Protein AF-A0A8S4QIS8-F1 (afdb_monomer_lite)

Structure (mmCIF, N/CA/C/O backbone):
data_AF-A0A8S4QIS8-F1
#
_entry.id   AF-A0A8S4QIS8-F1
#
loop_
_atom_site.group_PDB
_atom_site.id
_atom_site.type_symbol
_atom_site.label_atom_id
_atom_site.label_alt_id
_atom_site.label_comp_id
_atom_site.label_asym_id
_atom_site.label_entity_id
_atom_site.label_seq_id
_atom_site.pdbx_PDB_ins_code
_atom_site.Cartn_x
_atom_site.Cartn_y
_atom_site.Cartn_z
_atom_s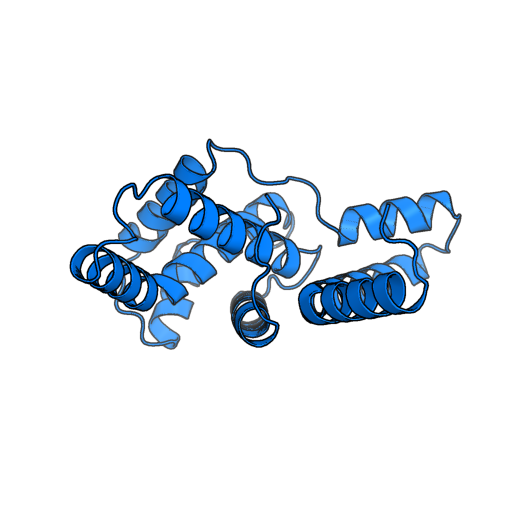ite.occupancy
_atom_site.B_iso_or_equiv
_atom_site.auth_seq_id
_atom_site.auth_comp_id
_atom_site.auth_asym_id
_atom_site.auth_atom_id
_atom_site.pdbx_PDB_model_num
ATOM 1 N N . MET A 1 1 ? 14.194 -0.843 15.840 1.00 34.59 1 MET A N 1
ATOM 2 C CA . MET A 1 1 ? 13.081 -1.793 16.092 1.00 34.59 1 MET A CA 1
ATOM 3 C C . MET A 1 1 ? 12.523 -2.229 14.740 1.00 34.59 1 MET A C 1
ATOM 5 O O . MET A 1 1 ? 11.969 -1.382 14.050 1.00 34.59 1 MET A O 1
ATOM 9 N N . ARG A 1 2 ? 12.768 -3.481 14.318 1.00 38.97 2 ARG A N 1
ATOM 10 C CA . ARG A 1 2 ? 12.425 -3.979 12.968 1.00 38.97 2 ARG A CA 1
ATOM 11 C C . ARG A 1 2 ? 10.908 -3.897 12.751 1.00 38.97 2 ARG A C 1
ATOM 13 O O . ARG A 1 2 ? 10.163 -4.396 13.596 1.00 38.97 2 ARG A O 1
ATOM 20 N N . SER A 1 3 ? 10.460 -3.249 11.671 1.00 46.75 3 SER A N 1
ATOM 21 C CA . SER A 1 3 ? 9.062 -3.333 11.239 1.00 46.75 3 SER A CA 1
ATOM 22 C C . SER A 1 3 ? 8.723 -4.813 11.073 1.00 46.75 3 SER A C 1
ATOM 24 O O . SER A 1 3 ? 9.499 -5.584 10.506 1.00 46.75 3 SER A O 1
ATOM 26 N N . ARG A 1 4 ? 7.606 -5.256 11.650 1.00 61.69 4 ARG A N 1
ATOM 27 C CA . ARG A 1 4 ? 7.055 -6.546 11.247 1.00 61.69 4 ARG A CA 1
ATOM 28 C C . ARG A 1 4 ? 6.408 -6.284 9.900 1.00 61.69 4 ARG A C 1
ATOM 30 O O . ARG A 1 4 ? 5.398 -5.589 9.860 1.00 61.69 4 ARG A O 1
ATOM 37 N N . LEU A 1 5 ? 7.064 -6.758 8.845 1.00 69.00 5 LEU A N 1
ATOM 38 C CA . LEU A 1 5 ? 6.509 -6.742 7.501 1.00 69.00 5 LEU A CA 1
ATOM 39 C C . LEU A 1 5 ? 5.132 -7.405 7.511 1.00 69.00 5 LEU A C 1
ATOM 41 O O . LEU A 1 5 ? 4.885 -8.326 8.302 1.00 69.00 5 LEU A O 1
ATOM 45 N N . LEU A 1 6 ? 4.257 -6.943 6.626 1.00 80.25 6 LEU A N 1
ATOM 46 C CA . LEU A 1 6 ? 3.037 -7.668 6.312 1.00 80.25 6 LEU A CA 1
ATOM 47 C C . LEU A 1 6 ? 3.399 -9.090 5.868 1.00 80.25 6 LEU A C 1
ATOM 49 O O . LEU A 1 6 ? 4.410 -9.318 5.202 1.00 80.25 6 LEU A O 1
ATOM 53 N N . THR A 1 7 ? 2.569 -10.055 6.257 1.00 84.12 7 THR A N 1
ATOM 54 C CA . THR A 1 7 ? 2.665 -11.410 5.711 1.00 84.12 7 THR A CA 1
ATOM 55 C C . THR A 1 7 ? 2.354 -11.377 4.221 1.00 84.12 7 THR A C 1
ATOM 57 O O . THR A 1 7 ? 1.619 -10.501 3.769 1.00 84.12 7 THR A O 1
ATOM 60 N N . GLU A 1 8 ? 2.847 -12.354 3.468 1.00 83.88 8 GLU A N 1
ATOM 61 C CA . GLU A 1 8 ? 2.558 -12.497 2.035 1.00 83.88 8 GLU A CA 1
ATOM 62 C C . GLU A 1 8 ? 1.052 -12.379 1.733 1.00 83.88 8 GLU A C 1
ATOM 64 O O . GLU A 1 8 ? 0.642 -11.548 0.929 1.00 83.88 8 GLU A O 1
ATOM 69 N N . ALA A 1 9 ? 0.207 -13.083 2.496 1.00 85.88 9 ALA A N 1
ATOM 70 C CA . ALA A 1 9 ? -1.250 -13.007 2.367 1.00 85.88 9 ALA A CA 1
ATOM 71 C C . ALA A 1 9 ? -1.818 -11.583 2.526 1.00 85.88 9 ALA A C 1
ATOM 73 O O . ALA A 1 9 ? -2.742 -11.200 1.814 1.00 85.88 9 ALA A O 1
ATOM 74 N N . ALA A 1 10 ? -1.278 -10.777 3.445 1.00 87.94 10 ALA A N 1
ATOM 75 C CA . ALA A 1 10 ? -1.729 -9.399 3.623 1.00 87.94 10 ALA A CA 1
ATOM 76 C C . ALA A 1 10 ? -1.240 -8.476 2.497 1.00 87.94 10 ALA A C 1
ATOM 78 O O . ALA A 1 10 ? -1.899 -7.486 2.190 1.00 87.94 10 ALA A O 1
ATOM 79 N N . ARG A 1 11 ? -0.109 -8.800 1.866 1.00 91.75 11 ARG A N 1
ATOM 80 C CA . ARG A 1 11 ? 0.438 -8.042 0.732 1.00 91.75 11 ARG A CA 1
ATOM 81 C C . ARG A 1 11 ? -0.284 -8.375 -0.562 1.00 91.75 11 ARG A C 1
ATOM 83 O O . ARG A 1 11 ? -0.590 -7.456 -1.307 1.00 91.75 11 ARG A O 1
ATOM 90 N N . LEU A 1 12 ? -0.691 -9.631 -0.749 1.00 91.75 12 LEU A N 1
ATOM 91 C CA . LEU A 1 12 ? -1.594 -10.030 -1.832 1.00 91.75 12 LEU A CA 1
ATOM 92 C C . LEU A 1 12 ? -2.891 -9.211 -1.828 1.00 91.75 12 LEU A C 1
ATOM 94 O O . LEU A 1 12 ? -3.347 -8.792 -2.882 1.00 91.75 12 LEU A O 1
ATOM 98 N N . ILE A 1 13 ? -3.455 -8.896 -0.655 1.00 93.25 13 ILE A N 1
ATOM 99 C CA . ILE A 1 13 ? -4.635 -8.014 -0.567 1.00 93.25 13 ILE A CA 1
ATOM 100 C C . ILE A 1 13 ? -4.332 -6.617 -1.128 1.00 93.25 13 ILE A C 1
ATOM 102 O O . ILE A 1 13 ? -5.174 -6.039 -1.810 1.00 93.25 13 ILE A O 1
ATOM 106 N N . VAL A 1 14 ? -3.145 -6.070 -0.848 1.00 94.94 14 VAL A N 1
ATOM 107 C CA . VAL A 1 14 ? -2.722 -4.772 -1.393 1.00 94.94 14 VAL A CA 1
ATOM 108 C C . VAL A 1 14 ? -2.556 -4.854 -2.912 1.00 94.94 14 VAL A C 1
ATOM 110 O O . VAL A 1 14 ? -3.059 -3.975 -3.602 1.00 94.94 14 VAL A O 1
ATOM 113 N N . TRP A 1 15 ? -1.929 -5.921 -3.416 1.00 93.44 15 TRP A N 1
ATOM 114 C CA . TRP A 1 15 ? -1.755 -6.179 -4.852 1.00 93.44 15 TRP A CA 1
ATOM 115 C C . TRP A 1 15 ? -3.096 -6.301 -5.588 1.00 93.44 15 TRP A C 1
ATOM 117 O O . TRP A 1 15 ? -3.309 -5.646 -6.602 1.00 93.44 15 TRP A O 1
ATOM 127 N N . TYR A 1 16 ? -4.062 -7.038 -5.038 1.00 93.94 16 TYR A N 1
ATOM 128 C CA . TYR A 1 16 ? -5.392 -7.114 -5.646 1.00 93.94 16 TYR A CA 1
ATOM 129 C C . TYR A 1 16 ? -6.088 -5.753 -5.703 1.00 93.94 16 TYR A C 1
ATOM 131 O O . TYR A 1 16 ? -6.754 -5.446 -6.685 1.00 93.94 16 TYR A O 1
ATOM 139 N N . PHE A 1 17 ? -5.908 -4.905 -4.686 1.00 94.12 17 PHE A N 1
ATOM 140 C CA . PHE A 1 17 ? -6.446 -3.544 -4.721 1.00 94.12 17 PHE A CA 1
ATOM 141 C C . PHE A 1 17 ? -5.750 -2.648 -5.750 1.00 94.12 17 PHE A C 1
ATOM 143 O O . PHE A 1 17 ? -6.400 -1.752 -6.285 1.00 94.12 17 PHE A O 1
ATOM 150 N N . THR A 1 18 ? -4.453 -2.843 -6.012 1.00 93.19 18 THR A N 1
ATOM 151 C CA . THR A 1 18 ? -3.763 -2.121 -7.092 1.00 93.19 18 THR A CA 1
ATOM 152 C C . THR A 1 18 ? -4.207 -2.598 -8.467 1.00 93.19 18 THR A C 1
ATOM 154 O O . THR A 1 18 ? -4.326 -1.771 -9.366 1.00 93.19 18 THR A O 1
ATOM 157 N N . ASP A 1 19 ? -4.523 -3.885 -8.619 1.00 92.31 19 ASP A N 1
ATOM 158 C CA . ASP A 1 19 ? -5.080 -4.432 -9.859 1.00 92.31 19 ASP A CA 1
ATOM 159 C C . ASP A 1 19 ? -6.497 -3.901 -10.109 1.00 92.31 19 ASP A C 1
ATOM 161 O O . ASP A 1 19 ? -6.780 -3.399 -11.193 1.00 92.31 19 ASP A O 1
ATOM 165 N N . ASP A 1 20 ? -7.365 -3.915 -9.087 1.00 93.56 20 ASP A N 1
ATOM 166 C CA . ASP A 1 20 ? -8.736 -3.380 -9.166 1.00 93.56 20 ASP A CA 1
ATOM 167 C C . ASP A 1 20 ? -8.775 -1.874 -9.510 1.00 93.56 20 ASP A C 1
ATOM 169 O O . ASP A 1 20 ? -9.792 -1.368 -9.985 1.00 93.56 20 ASP A O 1
ATOM 173 N N . LEU A 1 21 ? -7.693 -1.145 -9.215 1.00 91.19 21 LEU A N 1
ATOM 174 C CA . LEU A 1 21 ? -7.533 0.287 -9.492 1.00 91.19 21 LEU A CA 1
ATOM 175 C C . LEU A 1 21 ? -6.623 0.568 -10.695 1.00 91.19 21 LEU A C 1
ATOM 177 O O . LEU A 1 21 ? -6.292 1.730 -10.925 1.00 91.19 21 LEU A O 1
ATOM 181 N N . GLU A 1 22 ? -6.209 -0.473 -11.423 1.00 90.94 22 GLU A N 1
ATOM 182 C CA . GLU A 1 22 ? -5.352 -0.388 -12.611 1.00 90.94 22 GLU A CA 1
ATOM 183 C C . GLU A 1 22 ? -4.058 0.422 -12.368 1.00 90.94 22 GLU A C 1
ATOM 185 O O . GLU A 1 22 ? -3.587 1.165 -13.224 1.00 90.94 22 GLU A O 1
ATOM 190 N N . CYS A 1 23 ? -3.468 0.291 -11.173 1.00 89.94 23 CYS A N 1
ATOM 191 C CA . CYS A 1 23 ? -2.290 1.049 -10.738 1.00 89.94 23 CYS A CA 1
ATOM 192 C C . CYS A 1 23 ? -1.168 0.158 -10.187 1.00 89.94 23 CYS A C 1
ATOM 194 O O . CYS A 1 23 ? -0.454 0.539 -9.264 1.00 89.94 23 CYS A O 1
ATOM 196 N N . HIS A 1 24 ? -1.013 -1.041 -10.744 1.00 87.06 24 HIS A N 1
ATOM 197 C CA . HIS A 1 24 ? -0.066 -2.058 -10.277 1.00 87.06 24 HIS A CA 1
ATOM 198 C C . HIS A 1 24 ? 1.381 -1.862 -10.766 1.00 87.06 24 HIS A C 1
ATOM 200 O O . HIS A 1 24 ? 2.238 -2.693 -10.488 1.00 87.06 24 HIS A O 1
ATOM 206 N N . GLU A 1 25 ? 1.668 -0.769 -11.471 1.00 83.94 25 GLU A N 1
ATOM 207 C CA . GLU A 1 25 ? 2.980 -0.492 -12.061 1.00 83.94 25 GLU A CA 1
ATOM 208 C C . GLU A 1 25 ? 3.852 0.428 -11.187 1.00 83.94 25 GLU A C 1
ATOM 210 O O . GLU A 1 25 ? 3.401 1.009 -10.195 1.00 83.94 25 GLU A O 1
ATOM 215 N N . ASN A 1 26 ? 5.116 0.601 -11.590 1.00 84.44 26 ASN A N 1
ATOM 216 C CA . ASN A 1 26 ? 6.068 1.560 -11.014 1.00 84.44 26 ASN A CA 1
ATOM 217 C C . ASN A 1 26 ? 6.286 1.401 -9.497 1.00 84.44 26 ASN A C 1
ATOM 219 O O . ASN A 1 26 ? 6.535 2.377 -8.790 1.00 84.44 26 ASN A O 1
ATOM 223 N N . GLY A 1 27 ? 6.165 0.181 -8.964 1.00 88.94 27 GLY A N 1
ATOM 224 C CA . GLY A 1 27 ? 6.367 -0.091 -7.539 1.00 88.94 27 GLY A CA 1
ATOM 225 C C . GLY A 1 27 ? 5.266 0.438 -6.613 1.00 88.94 27 GLY A C 1
ATOM 226 O O . GLY A 1 27 ? 5.448 0.439 -5.388 1.00 88.94 27 GLY A O 1
ATOM 227 N N . VAL A 1 28 ? 4.117 0.866 -7.156 1.00 91.25 28 VAL A N 1
ATOM 228 C CA . VAL A 1 28 ? 2.949 1.307 -6.373 1.00 91.25 28 VAL A CA 1
ATOM 229 C C . VAL A 1 28 ? 2.498 0.250 -5.352 1.00 91.25 28 VAL A C 1
ATOM 231 O O . VAL A 1 28 ? 2.310 0.630 -4.189 1.00 91.25 28 VAL A O 1
ATOM 234 N N . PRO A 1 29 ? 2.376 -1.053 -5.687 1.00 92.44 29 PRO A N 1
ATOM 235 C CA . PRO A 1 29 ? 1.955 -2.066 -4.714 1.00 92.44 29 PRO A CA 1
ATOM 236 C C . PRO A 1 29 ? 2.941 -2.206 -3.546 1.00 92.44 29 PRO A C 1
ATOM 238 O O . PRO A 1 29 ? 2.552 -2.191 -2.370 1.00 92.44 29 PRO A O 1
ATOM 241 N N . GLY A 1 30 ? 4.242 -2.252 -3.852 1.00 91.44 30 GLY A N 1
ATOM 242 C CA . GLY A 1 30 ? 5.311 -2.320 -2.856 1.00 91.44 30 GLY A CA 1
ATOM 243 C C . GLY A 1 30 ? 5.303 -1.119 -1.913 1.00 91.44 30 GLY A C 1
ATOM 244 O O . GLY A 1 30 ? 5.386 -1.280 -0.688 1.00 91.44 30 GLY A O 1
ATOM 245 N N . GLN A 1 31 ? 5.129 0.086 -2.455 1.00 92.06 31 GLN A N 1
ATOM 246 C CA . GLN A 1 31 ? 5.016 1.300 -1.655 1.00 92.06 31 GLN A CA 1
ATOM 247 C C . GLN A 1 31 ? 3.739 1.337 -0.811 1.00 92.06 31 GLN A C 1
ATOM 249 O O . GLN A 1 31 ? 3.804 1.697 0.368 1.00 92.06 31 GLN A O 1
ATOM 254 N N . ALA A 1 32 ? 2.594 0.937 -1.364 1.00 93.81 32 ALA A N 1
ATOM 255 C CA . ALA A 1 32 ? 1.335 0.867 -0.629 1.00 93.81 32 ALA A CA 1
ATOM 256 C C . ALA A 1 32 ? 1.447 -0.072 0.583 1.00 93.81 32 ALA A C 1
ATOM 258 O O . ALA A 1 32 ? 1.036 0.297 1.685 1.00 93.81 32 ALA A O 1
ATOM 259 N N . CYS A 1 33 ? 2.098 -1.229 0.426 1.00 93.44 33 CYS A N 1
ATOM 260 C CA . CYS A 1 33 ? 2.411 -2.130 1.537 1.00 93.44 33 CYS A CA 1
ATOM 261 C C . CYS A 1 33 ? 3.214 -1.438 2.645 1.00 93.44 33 CYS A C 1
ATOM 263 O O . CYS A 1 33 ? 2.851 -1.533 3.817 1.00 93.44 33 CYS A O 1
ATOM 265 N N . ARG A 1 34 ? 4.265 -0.688 2.292 1.00 91.00 34 ARG A N 1
ATOM 266 C CA . ARG A 1 34 ? 5.084 0.047 3.276 1.00 91.00 34 ARG A CA 1
ATOM 267 C C . ARG A 1 34 ? 4.277 1.119 4.005 1.00 91.00 34 ARG A C 1
ATOM 269 O O . ARG A 1 34 ? 4.418 1.261 5.217 1.00 91.00 34 ARG A O 1
ATOM 276 N N . ILE A 1 35 ? 3.403 1.840 3.298 1.00 93.88 35 ILE A N 1
ATOM 277 C CA . ILE A 1 35 ? 2.498 2.834 3.900 1.00 93.88 35 ILE A CA 1
ATOM 278 C C . ILE A 1 35 ? 1.589 2.164 4.942 1.00 93.88 35 ILE A C 1
ATOM 280 O O . ILE A 1 35 ? 1.475 2.669 6.061 1.00 93.88 35 ILE A O 1
ATOM 284 N N . VAL A 1 36 ? 0.995 1.008 4.618 1.00 94.44 36 VAL A N 1
ATOM 285 C CA . VAL A 1 36 ? 0.159 0.234 5.554 1.00 94.44 36 VAL A CA 1
ATOM 286 C C . VAL A 1 36 ? 0.969 -0.204 6.776 1.00 94.44 36 VAL A C 1
ATOM 288 O O . VAL A 1 36 ? 0.545 0.016 7.913 1.00 94.44 36 VAL A O 1
ATOM 291 N N . GLU A 1 37 ? 2.153 -0.782 6.567 1.00 91.81 37 GLU A N 1
ATOM 292 C CA . GLU A 1 37 ? 3.047 -1.216 7.646 1.00 91.81 37 GLU A CA 1
ATOM 293 C C . GLU A 1 37 ? 3.397 -0.067 8.587 1.00 91.81 37 GLU A C 1
ATOM 295 O O . GLU A 1 37 ? 3.275 -0.192 9.809 1.00 91.81 37 GLU A O 1
ATOM 300 N N . TRP A 1 38 ? 3.810 1.070 8.029 1.00 91.88 38 TRP A N 1
ATOM 301 C CA . TRP A 1 38 ? 4.204 2.239 8.804 1.00 91.88 38 TRP A CA 1
ATOM 3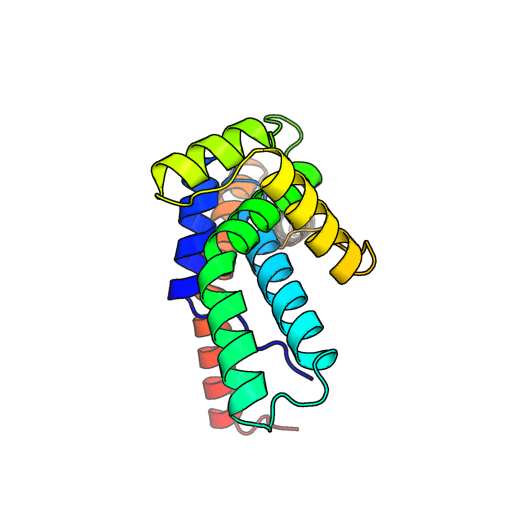02 C C . TRP A 1 38 ? 3.028 2.830 9.560 1.00 91.88 38 TRP A C 1
ATOM 304 O O . TRP A 1 38 ? 3.170 3.151 10.741 1.00 91.88 38 TRP A O 1
ATOM 314 N N . PHE A 1 39 ? 1.853 2.896 8.935 1.00 92.94 39 PHE A N 1
ATOM 315 C CA . PHE A 1 39 ? 0.643 3.366 9.593 1.00 92.94 39 PHE A CA 1
ATOM 316 C C . PHE A 1 39 ? 0.289 2.486 10.797 1.00 92.94 39 PHE A C 1
ATOM 318 O O . PHE A 1 39 ? 0.057 2.999 11.894 1.00 92.94 39 PHE A O 1
ATOM 325 N N . ILE A 1 40 ? 0.305 1.159 10.630 1.00 91.56 40 ILE A N 1
ATOM 326 C CA . ILE A 1 40 ? 0.011 0.203 11.707 1.00 91.56 40 ILE A CA 1
ATOM 327 C C . ILE A 1 40 ? 1.049 0.313 12.826 1.00 91.56 40 ILE A C 1
ATOM 329 O O . ILE A 1 40 ? 0.683 0.420 13.999 1.00 91.56 40 ILE A O 1
ATOM 333 N N . VAL A 1 41 ? 2.340 0.326 12.486 1.00 90.06 41 VAL A N 1
ATOM 334 C CA . VAL A 1 41 ? 3.427 0.469 13.465 1.00 90.06 41 VAL A CA 1
ATOM 335 C C . VAL A 1 41 ? 3.284 1.778 14.238 1.00 90.06 41 VAL A C 1
ATOM 337 O O . VAL A 1 41 ? 3.419 1.779 15.463 1.00 90.06 41 VAL A O 1
ATOM 340 N N . HIS A 1 42 ? 2.966 2.877 13.556 1.00 90.81 42 HIS A N 1
ATOM 341 C CA . HIS A 1 42 ? 2.756 4.168 14.195 1.00 90.81 42 HIS A CA 1
ATOM 342 C C . HIS A 1 42 ? 1.565 4.131 15.159 1.00 90.81 42 HIS A C 1
ATOM 344 O O . HIS A 1 42 ? 1.686 4.595 16.294 1.00 90.81 42 HIS A O 1
ATOM 350 N N . LYS A 1 43 ? 0.433 3.537 14.755 1.00 89.62 43 LYS A N 1
ATOM 351 C CA . LYS A 1 43 ? -0.738 3.372 15.631 1.00 89.62 43 LYS A CA 1
ATOM 352 C C . LYS A 1 43 ? -0.429 2.518 16.856 1.00 89.62 43 LYS A C 1
ATOM 354 O O . LYS A 1 43 ? -0.827 2.893 17.951 1.00 89.62 43 LYS A O 1
ATOM 359 N N . ILE A 1 44 ? 0.318 1.426 16.699 1.00 89.50 44 ILE A N 1
ATOM 360 C CA . ILE A 1 44 ? 0.725 0.565 17.818 1.00 89.50 44 ILE A CA 1
ATOM 361 C C . ILE A 1 44 ? 1.628 1.324 18.797 1.00 89.50 44 ILE A C 1
ATOM 363 O O . ILE A 1 44 ? 1.418 1.247 20.004 1.00 89.50 44 ILE A O 1
ATOM 367 N N . ARG A 1 45 ? 2.620 2.071 18.294 1.00 86.94 45 ARG A N 1
ATOM 368 C CA . ARG A 1 45 ? 3.564 2.831 19.135 1.00 86.94 45 ARG A CA 1
ATOM 369 C C . ARG A 1 45 ? 2.885 3.919 19.960 1.00 86.94 45 ARG A C 1
ATOM 371 O O . ARG A 1 45 ? 3.282 4.147 21.095 1.00 86.94 45 ARG A O 1
ATOM 378 N N . HIS A 1 46 ? 1.861 4.555 19.400 1.00 85.56 46 HIS A N 1
ATOM 379 C CA . HIS A 1 46 ? 1.141 5.654 20.043 1.00 85.56 46 HIS A CA 1
ATOM 380 C C . HIS A 1 46 ? -0.097 5.199 20.824 1.00 85.56 46 HIS A C 1
ATOM 382 O O . HIS A 1 46 ? -0.861 6.037 21.294 1.00 85.56 46 HIS A O 1
ATOM 388 N N . GLN A 1 47 ? -0.288 3.886 20.995 1.00 85.44 47 GLN A N 1
ATOM 389 C CA . GLN A 1 47 ? -1.351 3.321 21.819 1.00 85.44 47 GLN A CA 1
ATOM 390 C C . GLN A 1 47 ? -0.751 2.769 23.130 1.00 85.44 47 GLN A C 1
ATOM 392 O O . GLN A 1 47 ? -0.388 1.591 23.194 1.00 85.44 47 GLN A O 1
ATOM 397 N N . PRO A 1 48 ? -0.649 3.587 24.199 1.00 72.81 48 PRO A N 1
ATOM 398 C CA . PRO A 1 48 ? 0.157 3.272 25.387 1.00 72.81 48 PRO A CA 1
ATOM 399 C C . PRO A 1 48 ? -0.301 2.025 26.164 1.00 72.81 48 PRO A C 1
ATOM 401 O O . PRO A 1 48 ? 0.490 1.427 26.887 1.00 72.81 48 PRO A O 1
ATOM 404 N N . ASN A 1 49 ? -1.546 1.575 25.974 1.00 83.88 49 ASN A N 1
ATOM 405 C CA . ASN A 1 49 ? -2.169 0.534 26.796 1.00 83.88 49 ASN A CA 1
ATOM 406 C C . ASN A 1 49 ? -2.535 -0.748 26.033 1.00 83.88 49 ASN A C 1
ATOM 408 O O . ASN A 1 49 ? -3.430 -1.472 26.448 1.00 83.88 49 ASN A O 1
ATOM 412 N N . LEU A 1 50 ? -1.839 -1.097 24.944 1.00 85.56 50 LEU A N 1
ATOM 413 C CA . LEU A 1 50 ? -2.119 -2.350 24.211 1.00 85.56 50 LEU A CA 1
ATOM 414 C C . LEU A 1 50 ? -1.860 -3.643 25.010 1.00 85.56 50 LEU A C 1
ATOM 416 O O . LEU A 1 50 ? -2.234 -4.725 24.556 1.00 85.56 50 LEU A O 1
ATOM 420 N N . ARG A 1 51 ? -1.226 -3.553 26.187 1.00 86.12 51 ARG A N 1
ATOM 421 C CA . ARG A 1 51 ? -1.114 -4.679 27.129 1.00 86.12 51 ARG A CA 1
ATOM 422 C C . ARG A 1 51 ? -2.433 -4.971 27.852 1.00 86.12 51 ARG A C 1
ATOM 424 O O . ARG A 1 51 ? -2.634 -6.109 28.262 1.00 86.12 51 ARG A O 1
ATOM 431 N N . ASP A 1 52 ? -3.322 -3.984 27.976 1.00 92.69 52 ASP A N 1
ATOM 432 C CA . ASP A 1 52 ? -4.672 -4.183 28.502 1.00 92.69 52 ASP A CA 1
ATOM 433 C C . ASP A 1 52 ? -5.512 -4.966 27.469 1.00 92.69 52 ASP A C 1
ATOM 435 O O . ASP A 1 52 ? -5.692 -4.492 26.340 1.00 92.69 52 ASP A O 1
ATOM 439 N N . PRO A 1 53 ? -6.056 -6.148 27.823 1.00 93.44 53 PRO A N 1
ATOM 440 C CA . PRO A 1 53 ? -6.883 -6.950 26.924 1.00 93.44 53 PRO A CA 1
ATOM 441 C C . PRO A 1 53 ? -8.093 -6.210 26.337 1.00 93.44 53 PRO A C 1
ATOM 443 O O . PRO A 1 53 ? -8.474 -6.492 25.199 1.00 93.44 53 PRO A O 1
ATOM 446 N N . ARG A 1 54 ? -8.700 -5.271 27.077 1.00 92.81 54 ARG A N 1
ATOM 447 C CA . ARG A 1 54 ? -9.860 -4.494 26.612 1.00 92.81 54 ARG A CA 1
ATOM 448 C C . ARG A 1 54 ? -9.448 -3.495 25.541 1.00 92.81 54 ARG A C 1
ATOM 450 O O . ARG A 1 54 ? -10.024 -3.490 24.456 1.00 92.81 54 ARG A O 1
ATOM 457 N N . VAL A 1 55 ? -8.398 -2.720 25.811 1.00 90.75 55 VAL A N 1
ATOM 458 C CA . VAL A 1 55 ? -7.838 -1.755 24.851 1.00 90.75 55 VAL A CA 1
ATOM 459 C C . VAL A 1 55 ? -7.328 -2.476 23.606 1.00 90.75 55 VAL A C 1
ATOM 461 O O . VAL A 1 55 ? -7.576 -2.035 22.486 1.00 90.75 55 VAL A O 1
ATOM 464 N N . ARG A 1 56 ? -6.666 -3.625 23.783 1.00 90.81 56 ARG A N 1
ATOM 465 C CA . ARG A 1 56 ? -6.216 -4.467 22.673 1.00 90.81 56 ARG A CA 1
ATOM 466 C C . ARG A 1 56 ? -7.381 -4.943 21.811 1.00 90.81 56 ARG A C 1
ATOM 468 O O . ARG A 1 56 ? -7.264 -4.899 20.592 1.00 90.81 56 ARG A O 1
ATOM 475 N N . ARG A 1 57 ? -8.486 -5.389 22.416 1.00 93.25 57 ARG A N 1
ATOM 476 C CA . ARG A 1 57 ? -9.681 -5.816 21.677 1.00 93.25 57 ARG A CA 1
ATOM 477 C C . ARG A 1 57 ? -10.269 -4.662 20.868 1.00 93.25 57 ARG A C 1
ATOM 479 O O . ARG A 1 57 ? -10.401 -4.810 19.664 1.00 93.25 57 ARG A O 1
ATOM 486 N N . MET A 1 58 ? -10.479 -3.500 21.489 1.00 91.31 58 MET A N 1
ATOM 487 C CA . MET A 1 58 ? -10.973 -2.303 20.793 1.00 91.31 58 MET A CA 1
ATOM 488 C C . MET A 1 58 ? -10.074 -1.895 19.619 1.00 91.31 58 MET A C 1
ATOM 490 O O . MET A 1 58 ? -10.566 -1.526 18.556 1.00 91.31 58 MET A O 1
ATOM 494 N N . PHE A 1 59 ? -8.752 -1.977 19.793 1.00 91.25 59 PHE A N 1
ATOM 495 C CA . PHE A 1 59 ? -7.803 -1.712 18.714 1.00 91.25 59 PHE A CA 1
ATOM 496 C C . PHE A 1 59 ? -7.931 -2.728 17.574 1.00 91.25 59 PHE A C 1
ATOM 498 O O . PHE A 1 59 ? -7.947 -2.339 16.411 1.00 91.25 59 PHE A O 1
ATOM 505 N N . LEU A 1 60 ? -8.025 -4.022 17.890 1.00 91.56 60 LEU A N 1
ATOM 506 C CA . LEU A 1 60 ? -8.181 -5.072 16.883 1.00 91.56 60 LEU A CA 1
ATOM 507 C C . LEU A 1 60 ? -9.515 -4.967 16.140 1.00 91.56 60 LEU A C 1
ATOM 509 O O . LEU A 1 60 ? -9.522 -5.165 14.929 1.00 91.56 60 LEU A O 1
ATOM 513 N N . ASP A 1 61 ? -10.598 -4.625 16.834 1.00 93.69 61 ASP A N 1
ATOM 514 C CA . ASP A 1 61 ? -11.913 -4.408 16.227 1.00 93.69 61 ASP A CA 1
ATOM 515 C C . ASP A 1 61 ? -11.861 -3.199 15.279 1.00 93.69 61 ASP A C 1
ATOM 517 O O . ASP A 1 61 ? -12.187 -3.329 14.103 1.00 93.69 61 ASP A O 1
ATOM 521 N N . TYR A 1 62 ? -11.283 -2.071 15.716 1.00 92.06 62 TYR A N 1
ATOM 522 C CA . TYR A 1 62 ? -11.038 -0.920 14.837 1.00 92.06 62 TYR A CA 1
ATOM 523 C C . TYR A 1 62 ? -10.205 -1.292 13.602 1.00 92.06 62 TYR A C 1
ATOM 525 O O . TYR A 1 62 ? -10.530 -0.895 12.482 1.00 92.06 62 TYR A O 1
ATOM 533 N N . MET A 1 63 ? -9.110 -2.037 13.796 1.00 91.75 63 MET A N 1
ATOM 534 C CA . MET A 1 63 ? -8.245 -2.446 12.691 1.00 91.75 63 MET A CA 1
ATOM 535 C C . MET A 1 63 ? -8.977 -3.379 11.733 1.00 91.75 63 MET A C 1
ATOM 537 O O . MET A 1 63 ? -8.811 -3.215 10.533 1.00 91.75 63 MET A O 1
ATOM 541 N N . ARG A 1 64 ? -9.793 -4.314 12.232 1.00 91.81 64 ARG A N 1
ATOM 542 C CA . ARG A 1 64 ? -10.610 -5.211 11.407 1.00 91.81 64 ARG A CA 1
ATOM 543 C C . ARG A 1 64 ? -11.599 -4.417 10.557 1.00 91.81 64 ARG A C 1
ATOM 545 O O . ARG A 1 64 ? -11.626 -4.605 9.346 1.00 91.81 64 ARG A O 1
ATOM 552 N N . ASP A 1 65 ? -12.327 -3.494 11.175 1.00 92.75 65 ASP A N 1
ATOM 553 C CA . ASP A 1 65 ? -13.377 -2.718 10.511 1.00 92.75 65 ASP A CA 1
ATOM 554 C C . ASP A 1 65 ? -12.816 -1.742 9.471 1.00 92.75 65 ASP A C 1
ATOM 556 O O . ASP A 1 65 ? -13.468 -1.424 8.478 1.00 92.75 65 ASP A O 1
ATOM 560 N N . LYS A 1 66 ? -11.598 -1.234 9.694 1.00 94.69 66 LYS A N 1
ATOM 561 C CA . LYS A 1 66 ? -10.981 -0.218 8.832 1.00 94.69 66 LYS A CA 1
ATOM 562 C C . LYS A 1 66 ? -9.880 -0.752 7.923 1.00 94.69 66 LYS A C 1
ATOM 564 O O . LYS A 1 66 ? -9.365 0.037 7.137 1.00 94.69 66 LYS A O 1
ATOM 569 N N . MET A 1 67 ? -9.519 -2.039 7.980 1.00 94.12 67 MET A N 1
ATOM 570 C CA . MET A 1 67 ? -8.350 -2.562 7.256 1.00 94.12 67 MET A CA 1
ATOM 571 C C . MET A 1 67 ? -8.436 -2.315 5.751 1.00 94.12 67 MET A C 1
ATOM 573 O O . MET A 1 67 ? -7.504 -1.766 5.173 1.00 94.12 67 MET A O 1
ATOM 577 N N . LEU A 1 68 ? -9.561 -2.667 5.123 1.00 95.12 68 LEU A N 1
ATOM 578 C CA . LEU A 1 68 ? -9.732 -2.498 3.678 1.00 95.12 68 LEU A CA 1
ATOM 579 C C . LEU A 1 68 ? -9.699 -1.021 3.271 1.00 95.12 68 LEU A C 1
ATOM 581 O O . LEU A 1 68 ? -9.049 -0.671 2.293 1.00 95.12 68 LEU A O 1
ATOM 585 N N . LEU A 1 69 ? -10.311 -0.139 4.067 1.00 96.88 69 LEU A N 1
ATOM 586 C CA . LEU A 1 69 ? -10.239 1.306 3.847 1.00 96.88 69 LEU A CA 1
ATOM 587 C C . LEU A 1 69 ? -8.800 1.830 3.996 1.00 96.88 69 LEU A C 1
ATOM 589 O O . LEU A 1 69 ? -8.365 2.662 3.206 1.00 96.88 69 LEU A O 1
ATOM 593 N N . ILE A 1 70 ? -8.039 1.331 4.977 1.00 96.94 70 ILE A N 1
ATOM 594 C CA . ILE A 1 70 ? -6.623 1.680 5.167 1.00 96.94 70 ILE A CA 1
ATOM 595 C C . ILE A 1 70 ? -5.790 1.226 3.964 1.00 96.94 70 ILE A C 1
ATOM 597 O O . ILE A 1 70 ? -4.994 2.016 3.458 1.00 96.94 70 ILE A O 1
ATOM 601 N N . VAL A 1 71 ? -5.984 -0.008 3.490 1.00 96.69 71 VAL A N 1
ATOM 602 C CA . VAL A 1 71 ? -5.301 -0.552 2.306 1.00 96.69 71 VAL A CA 1
ATOM 603 C C . VAL A 1 71 ? -5.619 0.291 1.076 1.00 96.69 71 VAL A C 1
ATOM 605 O O . VAL A 1 71 ? -4.706 0.836 0.462 1.00 96.69 71 VAL A O 1
ATOM 608 N N . ALA A 1 72 ? -6.901 0.493 0.775 1.00 96.56 72 ALA A N 1
ATOM 609 C CA . ALA A 1 72 ? -7.343 1.247 -0.392 1.00 96.56 72 ALA A CA 1
ATOM 610 C C . ALA A 1 72 ? -6.837 2.700 -0.376 1.00 96.56 72 ALA A C 1
ATOM 612 O O . ALA A 1 72 ? -6.354 3.212 -1.384 1.00 96.56 72 ALA A O 1
ATOM 613 N N . CYS A 1 73 ? -6.866 3.369 0.783 1.00 96.81 73 CYS A N 1
ATOM 614 C CA . CYS A 1 73 ? -6.312 4.716 0.919 1.00 96.81 73 CYS A CA 1
ATOM 615 C C . CYS A 1 73 ? -4.778 4.752 0.825 1.00 96.81 73 CYS A C 1
ATOM 617 O O . CYS A 1 73 ? -4.230 5.761 0.382 1.00 96.81 73 CYS A O 1
ATOM 619 N N . SER A 1 74 ? -4.085 3.684 1.227 1.00 95.81 74 SER A N 1
ATOM 620 C CA . SER A 1 74 ? -2.630 3.559 1.069 1.00 95.81 74 SER A CA 1
ATOM 621 C C . SER A 1 74 ? -2.244 3.359 -0.395 1.00 95.81 74 SER A C 1
ATOM 623 O O . SER A 1 74 ? -1.305 4.003 -0.855 1.00 95.81 74 SER A O 1
ATOM 625 N N . VAL A 1 75 ? -3.012 2.556 -1.139 1.00 95.06 75 VAL A N 1
ATOM 626 C CA . VAL A 1 75 ? -2.883 2.410 -2.598 1.00 95.06 75 VAL A CA 1
ATOM 627 C C . VAL A 1 75 ? -3.141 3.742 -3.295 1.00 95.06 75 VAL A C 1
ATOM 629 O O . VAL A 1 75 ? -2.308 4.193 -4.071 1.00 95.06 75 VAL A O 1
ATOM 632 N N . LEU A 1 76 ? -4.226 4.439 -2.947 1.00 94.56 76 LEU A N 1
ATOM 633 C CA . LEU A 1 76 ? -4.527 5.771 -3.479 1.00 94.56 76 LEU A CA 1
ATOM 634 C C . LEU A 1 76 ? -3.396 6.781 -3.217 1.00 94.56 76 LEU A C 1
ATOM 636 O O . LEU A 1 76 ? -3.115 7.624 -4.066 1.00 94.56 76 LEU A O 1
ATOM 640 N N . LEU A 1 77 ? -2.765 6.738 -2.038 1.00 93.12 77 LEU A N 1
ATOM 641 C CA . LEU A 1 77 ? -1.604 7.580 -1.736 1.00 93.12 77 LEU A CA 1
ATOM 642 C C . LEU A 1 77 ? -0.390 7.185 -2.580 1.00 93.12 77 LEU A C 1
ATOM 644 O O . LEU A 1 77 ? 0.217 8.066 -3.175 1.00 93.12 77 LEU A O 1
ATOM 648 N N . ALA A 1 78 ? -0.055 5.896 -2.650 1.00 92.69 78 ALA A N 1
ATOM 649 C CA . ALA A 1 78 ? 1.081 5.404 -3.426 1.00 92.69 78 ALA A CA 1
ATOM 650 C C . ALA A 1 78 ? 0.925 5.711 -4.923 1.00 92.69 78 ALA A C 1
ATOM 652 O O . ALA A 1 78 ? 1.835 6.277 -5.522 1.00 92.69 78 ALA A O 1
ATOM 653 N N . ALA A 1 79 ? -0.242 5.441 -5.507 1.00 91.19 79 ALA A N 1
ATOM 654 C CA . ALA A 1 79 ? -0.532 5.749 -6.904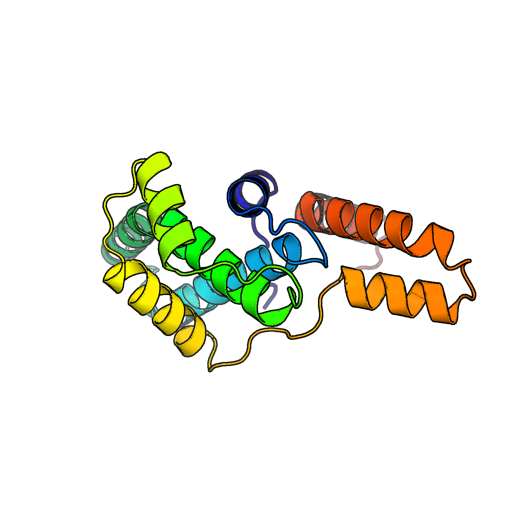 1.00 91.19 79 ALA A CA 1
ATOM 655 C C . ALA A 1 79 ? -0.363 7.248 -7.192 1.00 91.19 79 ALA A C 1
ATOM 657 O O . ALA A 1 79 ? 0.280 7.629 -8.158 1.00 91.19 79 ALA A O 1
ATOM 658 N N . LYS A 1 80 ? -0.836 8.132 -6.304 1.00 89.00 80 LYS A N 1
ATOM 659 C CA . LYS A 1 80 ? -0.667 9.584 -6.486 1.00 89.00 80 LYS A CA 1
ATOM 660 C C . LYS A 1 80 ? 0.773 10.079 -6.411 1.00 89.00 80 LYS A C 1
ATOM 662 O O . LYS A 1 80 ? 1.046 11.158 -6.927 1.00 89.00 80 LYS A O 1
ATOM 667 N N . MET A 1 81 ? 1.654 9.345 -5.737 1.00 85.81 81 MET A N 1
ATOM 668 C CA . MET A 1 81 ? 3.063 9.719 -5.627 1.00 85.81 81 MET A CA 1
ATOM 669 C C . MET A 1 81 ? 3.898 9.211 -6.809 1.00 85.81 81 MET A C 1
ATOM 671 O O . MET A 1 81 ? 4.887 9.856 -7.136 1.00 85.81 81 MET A O 1
ATOM 675 N N . ASN A 1 82 ? 3.493 8.112 -7.461 1.00 79.69 82 ASN A N 1
ATOM 676 C CA . ASN A 1 82 ? 4.308 7.434 -8.483 1.00 79.69 82 ASN A CA 1
ATOM 677 C C . ASN A 1 82 ? 3.695 7.442 -9.888 1.00 79.69 82 ASN A C 1
ATOM 679 O O . ASN A 1 82 ? 4.417 7.458 -10.880 1.00 79.69 82 ASN A O 1
ATOM 683 N N . SER A 1 83 ? 2.370 7.444 -10.011 1.00 64.44 83 SER A N 1
ATOM 684 C CA . SER A 1 83 ? 1.690 7.361 -11.303 1.00 64.44 83 SER A CA 1
ATOM 685 C C . SER A 1 83 ? 1.508 8.761 -11.893 1.00 64.44 83 SER A C 1
ATOM 687 O O . SER A 1 83 ? 0.664 9.538 -11.444 1.00 64.44 83 SER A O 1
ATOM 689 N N . ARG A 1 84 ? 2.297 9.092 -12.925 1.00 59.44 84 ARG A N 1
ATOM 690 C CA . ARG A 1 84 ? 2.131 10.334 -13.707 1.00 59.44 84 ARG A CA 1
ATOM 691 C C . ARG A 1 84 ? 1.008 10.249 -14.745 1.00 59.44 84 ARG A C 1
ATOM 693 O O . ARG A 1 84 ? 0.481 11.287 -15.132 1.00 59.44 84 ARG A O 1
ATOM 700 N N . GLU A 1 85 ? 0.652 9.040 -15.182 1.00 61.00 85 GLU A N 1
ATOM 701 C CA . GLU A 1 85 ? -0.155 8.831 -16.395 1.00 61.00 85 GLU A CA 1
ATOM 702 C C . GLU A 1 85 ? -1.629 8.482 -16.122 1.00 61.00 85 GLU A C 1
ATOM 704 O O . GLU A 1 85 ? -2.497 8.898 -16.887 1.00 61.00 85 GLU A O 1
ATOM 709 N N . LEU A 1 86 ? -1.946 7.819 -15.000 1.00 63.03 86 LEU A N 1
ATOM 710 C CA . LEU A 1 86 ? -3.319 7.472 -14.601 1.00 63.03 86 LEU A CA 1
ATOM 711 C C . LEU A 1 86 ? -3.598 7.931 -13.159 1.00 63.03 86 LEU A C 1
ATOM 713 O O . LEU A 1 86 ? -3.155 7.291 -12.200 1.00 63.03 86 LEU A O 1
ATOM 717 N N . PRO A 1 87 ? -4.300 9.061 -12.959 1.00 74.12 87 PRO A N 1
ATOM 718 C CA . PRO A 1 87 ? -4.543 9.578 -11.624 1.00 74.12 87 PRO A CA 1
ATOM 719 C C . PRO A 1 87 ? -5.678 8.801 -10.954 1.00 74.12 87 PRO A C 1
ATOM 721 O O . PRO A 1 87 ? -6.838 9.187 -11.062 1.00 74.12 87 PRO A O 1
ATOM 724 N N . VAL A 1 88 ? -5.339 7.766 -10.182 1.00 88.88 88 VAL A N 1
ATOM 725 C CA . VAL A 1 88 ? -6.307 7.087 -9.308 1.00 88.88 88 VAL A CA 1
ATOM 726 C C . VAL A 1 88 ? -7.000 8.119 -8.411 1.00 88.88 88 VAL A C 1
ATOM 728 O O . VAL A 1 88 ? -6.371 8.895 -7.671 1.00 88.88 88 VAL A O 1
ATOM 731 N N . THR A 1 89 ? -8.326 8.154 -8.477 1.00 93.44 89 THR A N 1
ATOM 732 C CA . THR A 1 89 ? -9.156 9.120 -7.763 1.00 93.44 89 THR A CA 1
ATOM 733 C C . THR A 1 89 ? -9.775 8.517 -6.509 1.00 93.44 89 THR A C 1
ATOM 735 O O . THR A 1 89 ? -10.040 7.323 -6.407 1.00 93.44 89 THR A O 1
ATOM 738 N N . ALA A 1 90 ? -10.109 9.375 -5.540 1.00 95.31 90 ALA A N 1
ATOM 739 C CA . ALA A 1 90 ? -10.844 8.935 -4.352 1.00 95.31 90 ALA A CA 1
ATOM 740 C C . ALA A 1 90 ? -12.238 8.374 -4.696 1.00 95.31 90 ALA A C 1
ATOM 742 O O . ALA A 1 90 ? -12.782 7.584 -3.928 1.00 95.31 90 ALA A O 1
ATOM 743 N N . ARG A 1 91 ? -12.813 8.779 -5.839 1.00 96.12 91 ARG A N 1
ATOM 744 C CA . ARG A 1 91 ? -14.108 8.293 -6.318 1.00 96.12 91 ARG A CA 1
ATOM 745 C C . ARG A 1 91 ? -14.007 6.855 -6.816 1.00 96.12 91 ARG A C 1
ATOM 747 O O . ARG A 1 91 ? -14.839 6.045 -6.426 1.00 96.12 91 ARG A O 1
ATOM 754 N N . GLU A 1 92 ? -12.985 6.536 -7.604 1.00 94.88 92 GLU A N 1
ATOM 755 C CA . GLU A 1 92 ? -12.706 5.158 -8.036 1.00 94.88 92 GLU A CA 1
ATOM 756 C C . GLU A 1 92 ? -12.375 4.271 -6.839 1.00 94.88 92 GLU A C 1
ATOM 758 O O . GLU A 1 92 ? -12.962 3.205 -6.687 1.00 94.88 92 GLU A O 1
ATOM 763 N N . THR A 1 93 ? -11.543 4.751 -5.907 1.00 96.25 93 THR A N 1
ATOM 764 C CA . THR A 1 93 ? -11.268 4.024 -4.659 1.00 96.25 93 THR A CA 1
ATOM 765 C C . THR A 1 93 ? -12.548 3.733 -3.869 1.00 96.25 93 THR A C 1
ATOM 767 O O . THR A 1 93 ? -12.724 2.623 -3.373 1.00 96.25 93 THR A O 1
ATOM 770 N N . ASN A 1 94 ? -13.464 4.703 -3.754 1.00 97.25 94 ASN A N 1
ATOM 771 C CA . ASN A 1 94 ? -14.746 4.507 -3.073 1.00 97.25 94 ASN A CA 1
ATOM 772 C C . ASN A 1 94 ? -15.650 3.505 -3.810 1.00 97.25 94 ASN A C 1
ATOM 774 O O . ASN A 1 94 ? -16.287 2.683 -3.156 1.00 97.25 94 ASN A O 1
ATOM 778 N N . LEU A 1 95 ? -15.667 3.535 -5.146 1.00 96.25 95 LEU A N 1
ATOM 779 C CA . LEU A 1 95 ? -16.397 2.563 -5.959 1.00 96.25 95 LEU A CA 1
ATOM 780 C C . LEU A 1 95 ? -15.870 1.140 -5.734 1.00 96.25 95 LEU A C 1
ATOM 782 O O . LEU A 1 95 ? -16.659 0.251 -5.423 1.00 96.25 95 LEU A O 1
ATOM 786 N N . VAL A 1 96 ? -14.551 0.933 -5.821 1.00 96.12 96 VAL A N 1
ATOM 787 C CA . VAL A 1 96 ? -13.919 -0.378 -5.584 1.00 96.12 96 VAL A CA 1
ATOM 788 C C . VAL A 1 96 ? -14.207 -0.875 -4.168 1.00 96.12 96 VAL A C 1
ATOM 790 O O . VAL A 1 96 ? -14.598 -2.025 -3.988 1.00 96.12 96 VAL A O 1
ATOM 793 N N . LEU A 1 97 ? -14.107 -0.009 -3.155 1.00 96.19 97 LEU A N 1
ATOM 794 C CA . LEU A 1 97 ? -14.478 -0.355 -1.779 1.00 96.19 97 LEU A CA 1
ATOM 795 C C . LEU A 1 97 ? -15.941 -0.813 -1.667 1.00 96.19 97 LEU A C 1
ATOM 797 O O . LEU A 1 97 ? -16.209 -1.824 -1.016 1.00 96.19 97 LEU A O 1
ATOM 801 N N . GLY A 1 98 ? -16.865 -0.127 -2.344 1.00 96.25 98 GLY A N 1
ATOM 802 C CA . GLY A 1 98 ? -18.272 -0.525 -2.413 1.00 96.25 98 GLY A CA 1
ATOM 803 C C . GLY A 1 98 ? -18.472 -1.893 -3.073 1.00 96.25 98 GLY A C 1
ATOM 804 O O . GLY A 1 98 ? -19.212 -2.722 -2.548 1.00 96.25 98 GLY A O 1
ATOM 805 N N . LEU A 1 99 ? -17.751 -2.178 -4.164 1.00 95.25 99 LEU A N 1
ATOM 806 C CA . LEU A 1 99 ? -17.770 -3.490 -4.830 1.00 95.25 99 LEU A CA 1
ATOM 807 C C . LEU A 1 99 ? -17.224 -4.618 -3.938 1.00 95.25 99 LEU A C 1
ATOM 809 O O . LEU A 1 99 ? -17.656 -5.761 -4.064 1.00 95.25 99 LEU A O 1
ATOM 813 N N . LYS A 1 100 ? -16.319 -4.307 -3.002 1.00 93.81 100 LYS A N 1
ATOM 814 C CA . LYS A 1 100 ? -15.814 -5.249 -1.985 1.00 93.81 100 LYS A CA 1
ATOM 815 C C . LYS A 1 100 ? -16.687 -5.306 -0.719 1.00 93.81 100 LYS A C 1
ATOM 817 O O . LYS A 1 100 ? -16.295 -5.944 0.256 1.00 93.81 100 LYS A O 1
ATOM 822 N N . GLY A 1 101 ? -17.852 -4.652 -0.713 1.00 94.81 101 GLY A N 1
ATOM 823 C CA . GLY A 1 101 ? -18.806 -4.676 0.401 1.00 94.81 101 GLY A CA 1
ATOM 824 C C . GLY A 1 101 ? -18.440 -3.775 1.584 1.00 94.81 101 GLY A C 1
ATOM 825 O O . GLY A 1 101 ? -18.963 -3.966 2.680 1.00 94.81 101 GLY A O 1
ATOM 826 N N . VAL A 1 102 ? -17.544 -2.802 1.395 1.00 95.12 102 VAL A N 1
ATOM 827 C CA . VAL A 1 102 ? -17.197 -1.825 2.434 1.00 95.12 102 VAL A CA 1
ATOM 828 C C . VAL A 1 102 ? -18.184 -0.663 2.387 1.00 95.12 102 VAL A C 1
ATOM 830 O O . VAL A 1 102 ? -18.160 0.144 1.458 1.00 95.12 102 VAL A O 1
ATOM 833 N N . ASP A 1 103 ? -19.017 -0.548 3.422 1.00 93.12 103 ASP A N 1
ATOM 834 C CA . ASP A 1 103 ? -19.928 0.587 3.583 1.00 93.12 103 ASP A CA 1
ATOM 835 C C . ASP A 1 103 ? -19.144 1.840 4.002 1.00 93.12 103 ASP A C 1
ATOM 837 O O . ASP A 1 103 ? -18.791 2.040 5.169 1.00 93.12 103 ASP A O 1
ATOM 841 N N . CYS A 1 104 ? -18.789 2.657 3.012 1.00 94.19 104 CYS A N 1
ATOM 842 C CA . CYS A 1 104 ? -18.128 3.935 3.213 1.00 94.19 104 CYS A CA 1
ATOM 843 C C . CYS A 1 104 ? -18.557 4.941 2.146 1.00 94.19 104 CYS A C 1
ATOM 845 O O . CYS A 1 104 ? -18.835 4.602 0.992 1.00 94.19 104 CYS A O 1
ATOM 847 N N . LYS A 1 105 ? -18.572 6.213 2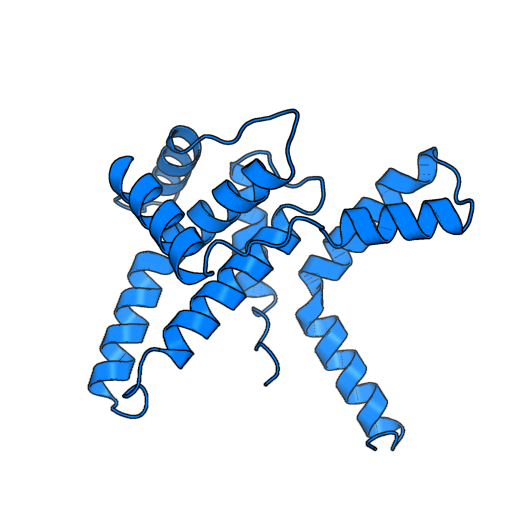.521 1.00 96.56 105 LYS A N 1
ATOM 848 C CA . LYS A 1 105 ? -18.840 7.332 1.625 1.00 96.56 105 LYS A CA 1
ATOM 849 C C . LYS A 1 105 ? -17.522 7.947 1.167 1.00 96.56 105 LYS A C 1
ATOM 851 O O . LYS A 1 105 ? -16.486 7.823 1.817 1.00 96.56 105 LYS A O 1
ATOM 856 N N . LEU A 1 106 ? -17.567 8.700 0.071 1.00 97.31 106 LEU A N 1
ATOM 857 C CA . LEU A 1 106 ? -16.404 9.433 -0.434 1.00 97.31 106 LEU A CA 1
ATOM 858 C C . LEU A 1 106 ? -15.674 10.284 0.640 1.00 97.31 106 LEU A C 1
ATOM 860 O O . LEU A 1 106 ? -14.439 10.267 0.647 1.00 97.31 106 LEU A O 1
ATOM 864 N N . PRO A 1 107 ? -16.362 10.982 1.572 1.00 98.00 107 PRO A N 1
ATOM 865 C CA . PRO A 1 107 ? -15.696 11.682 2.671 1.00 98.00 107 PRO A CA 1
ATOM 866 C C . PRO A 1 107 ? -14.854 10.769 3.569 1.00 98.00 107 PRO A C 1
ATOM 868 O O . PRO A 1 107 ? -13.773 11.185 3.973 1.00 98.00 107 PRO A O 1
ATOM 871 N N . ASP A 1 108 ? -15.276 9.523 3.808 1.00 97.25 108 ASP A N 1
ATOM 872 C CA . ASP A 1 108 ? -14.526 8.565 4.632 1.00 97.25 108 ASP A CA 1
ATOM 873 C C . ASP A 1 108 ? -13.193 8.191 3.972 1.00 97.25 108 ASP A C 1
ATOM 875 O O . ASP A 1 108 ? -12.166 8.079 4.644 1.00 97.25 108 ASP A O 1
ATOM 879 N N . VAL A 1 109 ? -13.184 8.050 2.640 1.00 97.81 109 VAL A N 1
ATOM 880 C CA . VAL A 1 109 ? -11.961 7.798 1.858 1.00 97.81 109 VAL A CA 1
ATOM 881 C C . VAL A 1 109 ? -11.009 8.985 1.957 1.00 97.81 109 VAL A C 1
ATOM 883 O O . VAL A 1 109 ? -9.812 8.817 2.192 1.00 97.81 109 VAL A O 1
ATOM 886 N N . LEU A 1 110 ? -11.524 10.205 1.800 1.00 97.56 110 LEU A N 1
ATOM 887 C CA . LEU A 1 110 ? -10.712 11.418 1.889 1.00 97.56 110 LEU A CA 1
ATOM 888 C C . LEU A 1 110 ? -10.156 11.629 3.301 1.00 97.56 110 LEU A C 1
ATOM 890 O O . LEU A 1 110 ? -8.972 11.950 3.445 1.00 97.56 110 LEU A O 1
ATOM 894 N N . GLU A 1 111 ? -10.983 11.414 4.324 1.00 97.94 111 GLU A N 1
ATOM 895 C CA . GLU A 1 111 ? -10.595 11.523 5.726 1.00 97.94 111 GLU A CA 1
ATOM 896 C C . GLU A 1 111 ? -9.549 10.470 6.084 1.00 97.94 111 GLU A C 1
ATOM 898 O O . GLU A 1 111 ? -8.499 10.826 6.618 1.00 97.94 111 GLU A O 1
ATOM 903 N N . MET A 1 112 ? -9.770 9.194 5.745 1.00 97.69 112 MET A N 1
ATOM 904 C CA . MET A 1 112 ? -8.806 8.135 6.044 1.00 97.69 112 MET A CA 1
ATOM 905 C C . MET A 1 112 ? -7.483 8.362 5.312 1.00 97.69 112 MET A C 1
ATOM 907 O O . MET A 1 112 ? -6.424 8.261 5.928 1.00 97.69 112 MET A O 1
ATOM 911 N N . LYS A 1 113 ? -7.519 8.743 4.031 1.00 96.25 113 LYS A N 1
ATOM 912 C CA . LYS A 1 113 ? -6.315 9.092 3.267 1.00 96.25 113 LYS A CA 1
ATOM 913 C C . LYS A 1 113 ? -5.521 10.200 3.961 1.00 96.25 113 LYS A C 1
ATOM 915 O O . LYS A 1 113 ? -4.314 10.073 4.160 1.00 96.25 113 LYS A O 1
ATOM 920 N N . MET A 1 114 ? -6.195 11.274 4.373 1.00 96.69 114 MET A N 1
ATOM 921 C CA . MET A 1 114 ? -5.553 12.374 5.093 1.00 96.69 114 MET A CA 1
ATOM 922 C C . MET A 1 114 ? -5.048 11.933 6.473 1.00 96.69 114 MET A C 1
ATOM 924 O O . MET A 1 114 ? -3.964 12.328 6.890 1.00 96.69 114 MET A O 1
ATOM 928 N N . LYS A 1 115 ? -5.798 11.082 7.177 1.00 96.56 115 LYS A N 1
ATOM 929 C CA . LYS A 1 115 ? -5.414 10.512 8.471 1.00 96.56 115 LYS A CA 1
ATOM 930 C C . LYS A 1 115 ? -4.152 9.668 8.358 1.00 96.56 115 LYS A C 1
ATOM 932 O O . LYS A 1 115 ? -3.295 9.787 9.230 1.00 96.56 115 LYS A O 1
ATOM 937 N N . ILE A 1 116 ? -4.024 8.842 7.320 1.00 96.06 116 ILE A N 1
ATOM 938 C CA . ILE A 1 116 ? -2.809 8.065 7.046 1.00 96.06 116 ILE A CA 1
ATOM 939 C C . ILE A 1 116 ? -1.648 9.018 6.792 1.00 96.06 116 ILE A C 1
ATOM 941 O O . ILE A 1 116 ? -0.654 8.943 7.505 1.00 96.06 116 ILE A O 1
ATOM 945 N N . TYR A 1 117 ? -1.811 9.973 5.874 1.00 94.31 117 TYR A N 1
ATOM 946 C CA . TYR A 1 117 ? -0.751 10.920 5.525 1.00 94.31 117 TYR A CA 1
ATOM 947 C C . TYR A 1 117 ? -0.251 11.721 6.738 1.00 94.31 117 TYR A C 1
ATOM 949 O O . TYR A 1 117 ? 0.949 11.792 6.982 1.00 94.31 117 TYR A O 1
ATOM 957 N N . LYS A 1 118 ? -1.173 12.217 7.573 1.00 95.00 118 LYS A N 1
ATOM 958 C CA . LYS A 1 118 ? -0.861 12.885 8.847 1.00 95.00 118 LYS A CA 1
ATOM 959 C C . LYS A 1 118 ? -0.212 11.961 9.872 1.00 95.00 118 LYS A C 1
ATOM 961 O O . LYS A 1 118 ? 0.674 12.389 10.591 1.00 95.00 118 LYS A O 1
ATOM 966 N N . THR A 1 119 ? -0.669 10.711 9.971 1.00 93.88 119 THR A N 1
ATOM 967 C CA . THR A 1 119 ? -0.103 9.723 10.911 1.00 93.88 119 THR A CA 1
ATOM 968 C C . THR A 1 119 ? 1.333 9.360 10.537 1.00 93.88 119 THR A C 1
ATOM 970 O O . THR A 1 119 ? 2.086 8.927 11.395 1.00 93.88 119 THR A O 1
ATOM 973 N N . LEU A 1 120 ? 1.711 9.520 9.271 1.00 92.06 120 LEU A N 1
ATOM 974 C CA . LEU A 1 120 ? 3.080 9.337 8.799 1.00 92.06 120 LEU A CA 1
ATOM 975 C C . LEU A 1 120 ? 3.890 10.641 8.837 1.00 92.06 120 LEU A C 1
ATOM 977 O O . LEU A 1 120 ? 4.902 10.738 8.156 1.00 92.06 120 LEU A O 1
ATOM 981 N N . ASP A 1 121 ? 3.432 11.661 9.571 1.00 91.56 121 ASP A N 1
ATOM 982 C CA . ASP A 1 121 ? 4.049 12.990 9.636 1.00 91.56 121 ASP A CA 1
ATOM 983 C C . ASP A 1 121 ? 4.289 13.616 8.255 1.00 91.56 121 ASP A C 1
ATOM 985 O O . ASP A 1 121 ? 5.254 14.346 8.061 1.00 91.56 121 ASP A O 1
ATOM 989 N N . TYR A 1 122 ? 3.429 13.318 7.276 1.00 89.38 122 TYR A N 1
ATOM 990 C CA . TYR A 1 122 ? 3.589 13.727 5.876 1.00 89.38 122 TYR A CA 1
ATOM 991 C C . TYR A 1 122 ? 4.839 13.147 5.179 1.00 89.38 122 TYR A C 1
ATOM 993 O O . TYR A 1 122 ? 5.174 13.556 4.070 1.00 89.38 122 TYR A O 1
ATOM 1001 N N . HIS A 1 123 ? 5.493 12.152 5.782 1.00 85.12 123 HIS A N 1
ATOM 1002 C CA . HIS A 1 123 ? 6.640 11.440 5.225 1.00 85.12 123 HIS A CA 1
ATOM 1003 C C . HIS A 1 123 ? 6.180 10.130 4.578 1.00 85.12 123 HIS A C 1
ATOM 1005 O O . HIS A 1 123 ? 6.108 9.075 5.211 1.00 85.12 123 HIS A O 1
ATOM 1011 N N . VAL A 1 124 ? 5.871 10.195 3.284 1.00 80.75 124 VAL A N 1
ATOM 1012 C CA . VAL A 1 124 ? 5.666 9.009 2.443 1.00 80.75 124 VAL A CA 1
ATOM 1013 C C . VAL A 1 124 ? 6.909 8.846 1.568 1.00 80.75 124 VAL A C 1
ATOM 1015 O O . VAL A 1 124 ? 7.344 9.844 0.993 1.00 80.75 124 VAL A O 1
ATOM 1018 N N . PRO A 1 125 ? 7.504 7.643 1.455 1.00 71.88 125 PRO A N 1
ATOM 1019 C CA . PRO A 1 125 ? 8.655 7.431 0.582 1.00 71.88 125 PRO A CA 1
ATOM 1020 C C . PRO A 1 125 ? 8.306 7.853 -0.836 1.00 71.88 125 PRO A C 1
ATOM 1022 O O . PRO A 1 125 ? 7.293 7.416 -1.362 1.00 71.88 125 PRO A O 1
ATOM 1025 N N . THR A 1 126 ? 9.120 8.700 -1.448 1.00 73.62 126 THR A N 1
ATOM 1026 C CA . THR A 1 126 ? 8.937 9.092 -2.852 1.00 73.62 126 THR A CA 1
ATOM 1027 C C . THR A 1 126 ? 9.641 8.148 -3.810 1.00 73.62 126 THR A C 1
ATOM 1029 O O . THR A 1 126 ? 9.501 8.327 -5.006 1.00 73.62 126 THR A O 1
ATOM 1032 N N . THR A 1 127 ? 10.429 7.204 -3.286 1.00 80.81 127 THR A N 1
ATOM 1033 C CA . THR A 1 127 ? 11.225 6.285 -4.094 1.00 80.81 127 THR A CA 1
ATOM 1034 C C . THR A 1 127 ? 10.774 4.849 -3.876 1.00 80.81 127 THR A C 1
ATOM 1036 O O . THR A 1 127 ? 10.752 4.363 -2.734 1.00 80.81 127 THR A O 1
ATOM 1039 N N . THR A 1 128 ? 10.437 4.157 -4.961 1.00 87.69 128 THR A N 1
ATOM 1040 C CA . THR A 1 128 ? 10.046 2.744 -4.919 1.00 87.69 128 THR A CA 1
ATOM 1041 C C . THR A 1 128 ? 11.254 1.825 -5.051 1.00 87.69 128 THR A C 1
ATOM 1043 O O . THR A 1 128 ? 12.346 2.226 -5.450 1.00 87.69 128 THR A O 1
ATOM 1046 N N . SER A 1 129 ? 11.086 0.554 -4.675 1.00 89.81 129 SER A N 1
ATOM 1047 C CA . SER A 1 129 ? 12.145 -0.425 -4.938 1.00 89.81 129 SER A CA 1
ATOM 1048 C C . SER A 1 129 ? 12.362 -0.646 -6.428 1.00 89.81 129 SER A C 1
ATOM 1050 O O . SER A 1 129 ? 13.502 -0.893 -6.810 1.00 89.81 129 SER A O 1
ATOM 1052 N N . VAL A 1 130 ? 11.309 -0.522 -7.242 1.00 91.25 130 VAL A N 1
ATOM 1053 C CA . VAL A 1 130 ? 11.388 -0.617 -8.704 1.00 91.25 130 VAL A CA 1
ATOM 1054 C C . VAL A 1 130 ? 12.296 0.473 -9.254 1.00 91.25 130 VAL A C 1
ATOM 1056 O O . VAL A 1 130 ? 13.273 0.141 -9.914 1.00 91.25 130 VAL A O 1
ATOM 1059 N N . GLU A 1 131 ? 12.075 1.734 -8.876 1.00 89.94 131 GLU A N 1
ATOM 1060 C CA . GLU A 1 131 ? 12.928 2.848 -9.310 1.00 89.94 131 GLU A CA 1
ATOM 1061 C C . GLU A 1 131 ? 14.393 2.633 -8.910 1.00 89.94 131 GLU A C 1
ATOM 1063 O O . GLU A 1 131 ? 15.298 2.836 -9.715 1.00 89.94 131 GLU A O 1
ATOM 1068 N N . ILE A 1 132 ? 14.650 2.155 -7.686 1.00 91.00 132 ILE A N 1
ATOM 1069 C CA . ILE A 1 132 ? 16.015 1.822 -7.245 1.00 91.00 132 ILE A CA 1
ATOM 1070 C C . ILE A 1 132 ? 16.605 0.697 -8.105 1.00 91.00 132 ILE A C 1
ATOM 1072 O O . ILE A 1 132 ? 17.771 0.762 -8.487 1.00 91.00 132 ILE A O 1
ATOM 1076 N N . GLY A 1 133 ? 15.821 -0.340 -8.402 1.00 92.50 133 GLY A N 1
ATOM 1077 C CA . GLY A 1 133 ? 16.249 -1.462 -9.233 1.00 92.50 133 GLY A CA 1
ATOM 1078 C C . GLY A 1 133 ? 16.590 -1.035 -10.659 1.00 92.50 133 GLY A C 1
ATOM 1079 O O . GLY A 1 133 ? 17.636 -1.422 -11.178 1.00 92.50 133 GLY A O 1
ATOM 1080 N N . GLU A 1 134 ? 15.756 -0.196 -11.267 1.00 91.88 134 GLU A N 1
ATOM 1081 C CA . GLU A 1 134 ? 15.982 0.362 -12.601 1.00 91.88 134 GLU A CA 1
ATOM 1082 C C . GLU A 1 134 ? 17.198 1.290 -12.633 1.00 91.88 134 GLU A C 1
ATOM 1084 O O . GLU A 1 134 ? 18.024 1.175 -13.538 1.00 91.88 134 GLU A O 1
ATOM 1089 N N . MET A 1 135 ? 17.368 2.148 -11.620 1.00 92.12 135 MET A N 1
ATOM 1090 C CA . MET A 1 135 ? 18.565 2.982 -11.475 1.00 92.12 135 MET A CA 1
ATOM 1091 C C . MET A 1 135 ? 19.834 2.128 -11.392 1.00 92.12 135 MET A C 1
ATOM 1093 O O . MET A 1 135 ? 20.800 2.388 -12.103 1.00 92.12 135 MET A O 1
ATOM 1097 N N . LEU A 1 136 ? 19.837 1.076 -10.567 1.00 94.50 136 LEU A N 1
ATOM 1098 C CA . LEU A 1 136 ? 20.984 0.169 -10.450 1.00 94.50 136 LEU A CA 1
ATOM 1099 C C . LEU A 1 136 ? 21.256 -0.589 -11.755 1.00 94.50 136 LEU A C 1
ATOM 1101 O O . LEU A 1 136 ? 22.413 -0.740 -12.144 1.00 94.50 136 LEU A O 1
ATOM 1105 N N . ALA A 1 137 ? 20.215 -1.048 -12.451 1.00 93.75 137 ALA A N 1
ATOM 1106 C CA . ALA A 1 137 ? 20.356 -1.696 -13.751 1.00 93.75 137 ALA A CA 1
ATOM 1107 C C . ALA A 1 137 ? 20.955 -0.738 -14.793 1.00 93.75 137 ALA A C 1
ATOM 1109 O O . ALA A 1 137 ? 21.845 -1.128 -15.553 1.00 93.75 137 ALA A O 1
ATOM 1110 N N . HIS A 1 138 ? 20.527 0.525 -14.780 1.00 91.88 138 HIS A N 1
ATOM 1111 C CA . HIS A 1 138 ? 21.076 1.566 -15.639 1.00 91.88 138 HIS A CA 1
ATOM 1112 C C . HIS A 1 138 ? 22.569 1.813 -15.367 1.00 91.88 138 HIS A C 1
ATOM 1114 O O . HIS A 1 138 ? 23.368 1.802 -16.303 1.00 91.88 138 HIS A O 1
ATOM 1120 N N . GLU A 1 139 ? 22.970 1.944 -14.099 1.00 94.25 139 GLU A N 1
ATOM 1121 C CA . GLU A 1 139 ? 24.382 2.097 -13.701 1.00 94.25 139 GLU A CA 1
ATOM 1122 C C . GLU A 1 139 ? 25.247 0.892 -14.116 1.00 94.25 139 GLU A C 1
ATOM 1124 O O . GLU A 1 139 ? 26.407 1.037 -14.507 1.00 94.25 139 GLU A O 1
ATOM 1129 N N . LEU A 1 140 ? 24.668 -0.313 -14.109 1.00 95.62 140 LEU A N 1
ATOM 1130 C CA . LEU A 1 140 ? 25.309 -1.541 -14.592 1.00 95.62 140 LEU A CA 1
ATOM 1131 C C . LEU A 1 140 ? 25.294 -1.687 -16.123 1.00 95.62 140 LEU A C 1
ATOM 1133 O O . LEU A 1 140 ? 25.745 -2.711 -16.638 1.00 95.62 140 LEU A O 1
ATOM 1137 N N . LYS A 1 141 ? 24.819 -0.671 -16.855 1.00 95.19 141 LYS A N 1
ATOM 1138 C CA . LYS A 1 141 ? 24.713 -0.651 -18.323 1.00 95.19 141 LYS A CA 1
ATOM 1139 C C . LYS A 1 141 ? 23.866 -1.798 -18.881 1.00 95.19 141 LYS A C 1
ATOM 1141 O O . LYS A 1 141 ? 24.137 -2.295 -19.974 1.00 95.19 141 LYS A O 1
ATOM 1146 N N . VAL A 1 142 ? 22.847 -2.221 -18.133 1.00 94.38 142 VAL A N 1
ATOM 1147 C CA . VAL A 1 142 ? 21.824 -3.145 -18.633 1.00 94.38 142 VAL A CA 1
ATOM 1148 C C . VAL A 1 142 ? 21.084 -2.473 -19.793 1.00 94.38 142 VAL A C 1
ATOM 1150 O O . VAL A 1 142 ? 20.800 -1.275 -19.750 1.00 94.38 142 VAL A O 1
ATOM 1153 N N . GLU A 1 143 ? 20.792 -3.232 -20.851 1.00 93.69 143 GLU A N 1
ATOM 1154 C CA . GLU A 1 143 ? 20.121 -2.685 -22.031 1.00 93.69 143 GLU A CA 1
ATOM 1155 C C . GLU A 1 143 ? 18.715 -2.139 -21.678 1.00 93.69 143 GLU A C 1
ATOM 1157 O O . GLU A 1 143 ? 17.989 -2.770 -20.902 1.00 93.69 143 GLU A O 1
ATOM 1162 N N . PRO A 1 144 ? 18.278 -0.993 -22.241 1.00 90.75 144 PRO A N 1
ATOM 1163 C CA . PRO A 1 144 ? 17.010 -0.354 -21.862 1.00 90.75 144 PRO A CA 1
ATOM 1164 C C . PRO A 1 144 ? 15.757 -1.229 -22.029 1.00 90.75 144 PRO A C 1
ATOM 1166 O O . PRO A 1 144 ? 14.813 -1.122 -21.254 1.00 90.75 144 PRO A O 1
ATOM 1169 N N . ASN A 1 145 ? 15.749 -2.129 -23.013 1.00 93.25 145 ASN A N 1
ATOM 1170 C CA . ASN A 1 145 ? 14.689 -3.120 -23.248 1.00 93.25 145 ASN A CA 1
ATOM 1171 C C . ASN A 1 145 ? 14.556 -4.161 -22.121 1.00 93.25 145 ASN A C 1
ATOM 1173 O O . ASN A 1 145 ? 13.536 -4.845 -22.053 1.00 93.25 145 ASN A O 1
ATOM 1177 N N . VAL A 1 146 ? 15.556 -4.291 -21.246 1.00 93.25 146 VAL A N 1
ATOM 1178 C CA . VAL A 1 146 ? 15.548 -5.212 -20.100 1.00 93.25 146 VAL A CA 1
ATOM 1179 C C . VAL A 1 146 ? 15.011 -4.535 -18.831 1.00 93.25 146 VAL A C 1
ATOM 1181 O O . VAL A 1 146 ? 14.553 -5.232 -17.928 1.00 93.25 146 VAL A O 1
ATOM 1184 N N . LEU A 1 147 ? 14.974 -3.197 -18.761 1.00 89.69 147 LEU A N 1
ATOM 1185 C CA . LEU A 1 147 ? 14.458 -2.464 -17.593 1.00 89.69 147 LEU A CA 1
ATOM 1186 C C . LEU A 1 147 ? 13.025 -2.872 -17.193 1.00 89.69 147 LEU A C 1
ATOM 1188 O O . LEU A 1 147 ? 12.818 -3.146 -16.011 1.00 89.69 147 LEU A O 1
ATOM 1192 N N . PRO A 1 148 ? 12.068 -3.077 -18.124 1.00 90.00 148 PRO A N 1
ATOM 1193 C CA . PRO A 1 148 ? 10.736 -3.564 -17.754 1.00 90.00 148 PRO A CA 1
ATOM 1194 C C . PRO A 1 148 ? 10.748 -4.954 -17.100 1.00 90.00 148 PRO A C 1
ATOM 1196 O O . PRO A 1 148 ? 9.871 -5.285 -16.305 1.00 90.00 148 PRO A O 1
ATOM 1199 N N . VAL A 1 149 ? 11.733 -5.797 -17.432 1.00 92.06 149 VAL A N 1
ATOM 1200 C CA . VAL A 1 149 ? 11.911 -7.111 -16.795 1.00 92.06 149 VAL A CA 1
ATOM 1201 C C . VAL A 1 149 ? 12.478 -6.942 -15.388 1.00 92.06 149 VAL A C 1
ATOM 1203 O O . VAL A 1 149 ? 12.017 -7.614 -14.469 1.00 92.06 149 VAL A O 1
ATOM 1206 N N . VAL A 1 150 ? 13.427 -6.018 -15.197 1.00 92.81 150 VAL A N 1
ATOM 1207 C CA . VAL A 1 150 ? 13.950 -5.660 -13.868 1.00 92.81 150 VAL A CA 1
ATOM 1208 C C . VAL A 1 150 ? 12.820 -5.166 -12.970 1.00 92.81 150 VAL A C 1
ATOM 1210 O O . VAL A 1 150 ? 12.684 -5.674 -11.861 1.00 92.81 150 VAL A O 1
ATOM 1213 N N . ALA A 1 151 ? 11.973 -4.259 -13.460 1.00 90.31 151 ALA A N 1
ATOM 1214 C CA . ALA A 1 151 ? 10.818 -3.763 -12.718 1.00 90.31 151 ALA A CA 1
ATOM 1215 C C . ALA A 1 151 ? 9.916 -4.907 -12.229 1.00 90.31 151 ALA A C 1
ATOM 1217 O O . ALA A 1 151 ? 9.656 -5.013 -11.033 1.00 90.31 151 ALA A O 1
ATOM 1218 N N . LYS A 1 152 ? 9.548 -5.836 -13.123 1.00 90.06 152 LYS A N 1
ATOM 1219 C CA . LYS A 1 152 ? 8.738 -7.018 -12.775 1.00 90.06 152 LYS A CA 1
ATOM 1220 C C . LYS A 1 152 ? 9.404 -7.918 -11.735 1.00 90.06 152 LYS A C 1
ATOM 1222 O O . LYS A 1 152 ? 8.740 -8.366 -10.808 1.00 90.06 152 LYS A O 1
ATOM 1227 N N . ILE A 1 153 ? 10.706 -8.182 -11.871 1.00 92.00 153 ILE A N 1
ATOM 1228 C CA . ILE A 1 153 ? 11.458 -8.986 -10.894 1.00 92.00 153 ILE A CA 1
ATOM 1229 C C . ILE A 1 153 ? 11.443 -8.309 -9.524 1.00 92.00 153 ILE A C 1
ATOM 1231 O O . ILE A 1 153 ? 11.288 -8.981 -8.505 1.00 92.00 153 ILE A O 1
ATOM 1235 N N . ILE A 1 154 ? 11.622 -6.990 -9.490 1.00 92.94 154 ILE A N 1
ATOM 1236 C CA . ILE A 1 154 ? 11.644 -6.233 -8.245 1.00 92.94 154 ILE A CA 1
ATOM 1237 C C . ILE A 1 154 ? 10.260 -6.177 -7.605 1.00 92.94 154 ILE A C 1
ATOM 1239 O O . ILE A 1 154 ? 10.184 -6.350 -6.393 1.00 92.94 154 ILE A O 1
ATOM 1243 N N . ASP A 1 155 ? 9.189 -5.995 -8.376 1.00 89.06 155 ASP A N 1
ATOM 1244 C CA . ASP A 1 155 ? 7.820 -6.048 -7.853 1.00 89.06 155 ASP A CA 1
ATOM 124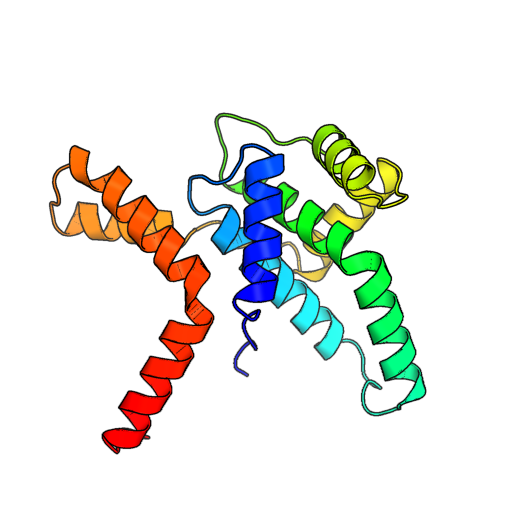5 C C . ASP A 1 155 ? 7.485 -7.430 -7.283 1.00 89.06 155 ASP A C 1
ATOM 1247 O O . ASP A 1 155 ? 6.965 -7.525 -6.171 1.00 89.06 155 ASP A O 1
ATOM 1251 N N . GLU A 1 156 ? 7.866 -8.505 -7.976 1.00 89.94 156 GLU A N 1
ATOM 1252 C CA . GLU A 1 156 ? 7.683 -9.879 -7.495 1.00 89.94 156 GLU A CA 1
ATOM 1253 C C . GLU A 1 156 ? 8.492 -10.142 -6.213 1.00 89.94 156 GLU A C 1
ATOM 1255 O O . GLU A 1 156 ? 7.996 -10.694 -5.226 1.00 89.94 156 GLU A O 1
ATOM 1260 N N . ALA A 1 157 ? 9.746 -9.683 -6.178 1.00 91.06 157 ALA A N 1
ATOM 1261 C CA . ALA A 1 157 ? 10.571 -9.749 -4.978 1.00 91.06 157 ALA A CA 1
ATOM 1262 C C . ALA A 1 157 ? 9.964 -8.923 -3.836 1.00 91.06 157 ALA A C 1
ATOM 1264 O O . ALA A 1 157 ? 10.006 -9.340 -2.673 1.00 91.06 157 ALA A O 1
ATOM 1265 N N . ASP A 1 158 ? 9.378 -7.764 -4.143 1.00 88.75 158 ASP A N 1
ATOM 1266 C CA . ASP A 1 158 ? 8.693 -6.969 -3.145 1.00 88.75 158 ASP A CA 1
ATOM 1267 C C . ASP A 1 158 ? 7.435 -7.693 -2.677 1.00 88.75 158 ASP A C 1
ATOM 1269 O O . ASP A 1 158 ? 7.251 -7.687 -1.475 1.00 88.75 158 ASP A O 1
ATOM 1273 N N . LEU A 1 159 ? 6.642 -8.399 -3.487 1.00 88.56 159 LEU A N 1
ATOM 1274 C CA . LEU A 1 159 ? 5.517 -9.225 -3.008 1.00 88.56 159 LEU A CA 1
ATOM 1275 C C . LEU A 1 159 ? 5.984 -10.273 -1.977 1.0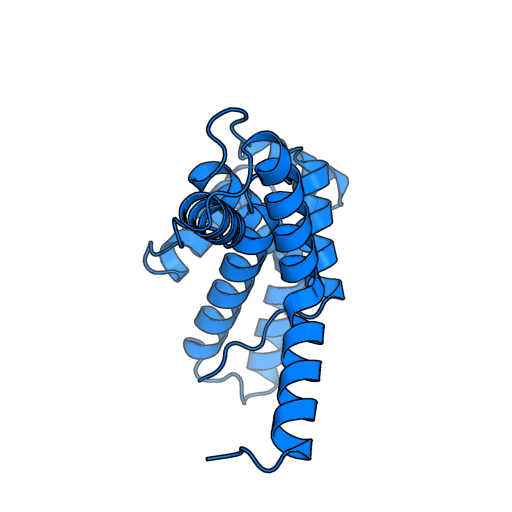0 88.56 159 LEU A C 1
ATOM 1277 O O . LEU A 1 159 ? 5.502 -10.296 -0.835 1.00 88.56 159 LEU A O 1
ATOM 1281 N N . HIS A 1 160 ? 7.023 -11.037 -2.323 1.00 88.75 160 HIS A N 1
ATOM 1282 C CA . HIS A 1 160 ? 7.584 -12.122 -1.505 1.00 88.75 160 HIS A CA 1
ATOM 1283 C C . HIS A 1 160 ? 8.623 -11.679 -0.456 1.00 88.75 160 HIS A C 1
ATOM 1285 O O . HIS A 1 160 ? 9.292 -12.511 0.165 1.00 88.75 160 HIS A O 1
ATOM 1291 N N . ARG A 1 161 ? 8.776 -10.372 -0.194 1.00 85.81 161 ARG A N 1
ATOM 1292 C CA . ARG A 1 161 ? 9.806 -9.840 0.730 1.00 85.81 161 ARG A CA 1
ATOM 1293 C C . ARG A 1 161 ? 9.811 -10.506 2.107 1.00 85.81 161 ARG A C 1
ATOM 1295 O O . ARG A 1 161 ? 10.875 -10.655 2.699 1.00 85.81 161 ARG A O 1
ATOM 1302 N N . TYR A 1 162 ? 8.642 -10.874 2.642 1.00 84.44 162 TYR A N 1
ATOM 1303 C CA . TYR A 1 162 ? 8.548 -11.539 3.945 1.00 84.44 162 TYR A CA 1
ATOM 1304 C C . TYR A 1 162 ? 9.287 -12.886 3.944 1.00 84.44 162 TYR A C 1
ATOM 1306 O O . TYR A 1 162 ? 10.062 -13.171 4.866 1.00 84.44 162 TYR A O 1
ATOM 1314 N N . ASP A 1 163 ? 9.091 -13.690 2.900 1.00 86.12 163 ASP A N 1
ATOM 1315 C CA . ASP A 1 163 ? 9.713 -15.006 2.758 1.00 86.12 163 ASP A CA 1
ATOM 1316 C C . ASP A 1 163 ? 11.194 -14.889 2.427 1.00 86.12 163 ASP A C 1
ATOM 1318 O O . ASP A 1 163 ? 12.010 -15.623 2.993 1.00 86.12 163 ASP A O 1
ATOM 1322 N N . ILE A 1 164 ? 11.556 -13.907 1.596 1.00 86.56 164 ILE A N 1
ATOM 1323 C CA . ILE A 1 164 ? 12.949 -13.561 1.304 1.00 86.56 164 ILE A CA 1
ATOM 1324 C C . ILE A 1 164 ? 13.672 -13.180 2.602 1.00 86.56 164 ILE A C 1
ATOM 1326 O O . ILE A 1 164 ? 14.677 -13.802 2.951 1.00 86.56 164 ILE A O 1
ATOM 1330 N N . GLU A 1 165 ? 13.141 -12.234 3.385 1.00 85.31 165 GLU A N 1
ATOM 1331 C CA . GLU A 1 165 ? 13.753 -11.817 4.652 1.00 85.31 165 GLU A CA 1
ATOM 1332 C C . GLU A 1 165 ? 13.837 -12.967 5.662 1.00 85.31 165 GLU A C 1
ATOM 1334 O O . GLU A 1 165 ? 14.834 -13.103 6.380 1.00 85.31 165 GLU A O 1
ATOM 1339 N N . THR A 1 166 ? 12.806 -13.809 5.740 1.00 84.56 166 THR A N 1
ATOM 1340 C CA . THR A 1 166 ? 12.789 -14.955 6.657 1.00 84.56 166 THR A CA 1
ATOM 1341 C C . THR A 1 166 ? 13.830 -16.000 6.260 1.00 84.56 166 THR A C 1
ATOM 1343 O O . THR A 1 166 ? 14.560 -16.500 7.123 1.00 84.56 166 THR A O 1
ATOM 1346 N N . SER A 1 167 ? 13.953 -16.291 4.965 1.00 86.06 167 SER A N 1
ATOM 1347 C CA . SER A 1 167 ? 14.944 -17.223 4.420 1.00 86.06 167 SER A CA 1
ATOM 1348 C C . SER A 1 167 ? 16.366 -16.699 4.609 1.00 86.06 167 SER A C 1
ATOM 1350 O O . SER A 1 167 ? 17.226 -17.432 5.097 1.00 86.06 167 SER A O 1
ATOM 1352 N N . MET A 1 168 ? 16.604 -15.410 4.343 1.00 85.56 168 MET A N 1
ATOM 1353 C CA . MET A 1 168 ? 17.898 -14.766 4.585 1.00 85.56 168 MET A CA 1
ATOM 1354 C C . MET A 1 168 ? 18.322 -14.877 6.049 1.00 85.56 168 MET A C 1
ATOM 1356 O O . MET A 1 168 ? 19.440 -15.298 6.332 1.00 85.56 168 MET A O 1
ATOM 1360 N N . ARG A 1 169 ? 17.417 -14.602 6.997 1.00 83.25 169 ARG A N 1
ATOM 1361 C CA . ARG A 1 169 ? 17.719 -14.726 8.435 1.00 83.25 169 ARG A CA 1
ATOM 1362 C C . ARG A 1 169 ? 18.047 -16.159 8.849 1.00 83.25 169 ARG A C 1
ATOM 1364 O O . ARG A 1 169 ? 18.906 -16.355 9.704 1.00 83.25 169 ARG A O 1
ATOM 1371 N N . ARG A 1 170 ? 17.370 -17.163 8.277 1.00 83.25 170 ARG A N 1
ATOM 1372 C CA . ARG A 1 170 ? 17.696 -18.580 8.525 1.00 83.25 170 ARG A CA 1
ATOM 1373 C C . ARG A 1 170 ? 19.093 -18.919 8.007 1.00 83.25 170 ARG A C 1
ATOM 1375 O O . ARG A 1 170 ? 19.847 -19.579 8.716 1.00 83.25 170 ARG A O 1
ATOM 1382 N N . MET A 1 171 ? 19.454 -18.420 6.824 1.00 79.56 171 MET A N 1
ATOM 1383 C CA . MET A 1 171 ? 20.783 -18.620 6.246 1.00 79.56 171 MET A CA 1
ATOM 1384 C C . MET A 1 171 ? 21.886 -17.960 7.082 1.00 79.56 171 MET A C 1
ATOM 1386 O O . MET A 1 171 ? 22.880 -18.621 7.374 1.00 79.56 171 MET A O 1
ATOM 1390 N N . THR A 1 172 ? 21.708 -16.714 7.532 1.00 77.69 172 THR A N 1
ATOM 1391 C CA . THR A 1 172 ? 22.686 -16.020 8.396 1.00 77.69 172 THR A CA 1
ATOM 1392 C C . THR A 1 172 ? 22.932 -16.788 9.694 1.00 77.69 172 THR A C 1
ATOM 1394 O O . THR A 1 172 ? 24.081 -17.073 10.027 1.00 77.69 172 THR A O 1
ATOM 1397 N N . LYS A 1 173 ? 21.854 -17.243 10.348 1.00 73.94 173 LYS A N 1
ATOM 1398 C CA . LYS A 1 173 ? 21.938 -18.075 11.558 1.00 73.94 173 LYS A CA 1
ATOM 1399 C C . LYS A 1 173 ? 22.650 -19.401 11.318 1.00 73.94 173 LYS A C 1
ATOM 1401 O O . LYS A 1 173 ? 23.469 -19.813 12.128 1.00 73.94 173 LYS A O 1
ATOM 1406 N N . SER A 1 174 ? 22.368 -20.066 10.195 1.00 71.00 174 SER A N 1
ATOM 1407 C CA . SER A 1 174 ? 23.025 -21.333 9.840 1.00 71.00 174 SER A CA 1
ATOM 1408 C C . SER A 1 174 ? 24.518 -21.179 9.531 1.00 71.00 174 SER A C 1
ATOM 1410 O O . SER A 1 174 ? 25.261 -22.151 9.613 1.00 71.00 174 SER A O 1
ATOM 1412 N N . ARG A 1 175 ? 24.959 -19.961 9.186 1.00 73.50 175 ARG A N 1
ATOM 1413 C CA . ARG A 1 175 ? 26.353 -19.629 8.869 1.00 73.50 175 ARG A CA 1
ATOM 1414 C C . ARG A 1 175 ? 27.130 -19.051 10.055 1.00 73.50 175 ARG A C 1
ATOM 1416 O O . ARG A 1 175 ? 28.305 -18.757 9.887 1.00 73.50 175 ARG A O 1
ATOM 1423 N N . GLY A 1 176 ? 26.501 -18.885 11.223 1.00 59.88 176 GLY A N 1
ATOM 1424 C CA . GLY A 1 176 ? 27.160 -18.333 12.412 1.00 59.88 176 GLY A CA 1
ATOM 1425 C C . GLY A 1 176 ? 27.626 -16.881 12.255 1.00 59.88 176 GLY A C 1
ATOM 1426 O O . GLY A 1 176 ? 28.544 -16.474 12.949 1.00 59.88 176 GLY A O 1
ATOM 1427 N N . LEU A 1 177 ? 27.019 -16.116 11.342 1.00 60.50 177 LEU A N 1
ATOM 1428 C CA . LEU A 1 177 ? 27.367 -14.714 11.054 1.00 60.50 177 LEU A CA 1
ATOM 1429 C C . LEU A 1 177 ? 26.523 -13.722 11.880 1.00 60.50 177 LEU A C 1
ATOM 1431 O O . LEU A 1 177 ? 26.230 -12.621 11.417 1.00 60.50 177 LEU A O 1
ATOM 1435 N N . ASP A 1 178 ? 26.064 -14.140 13.059 1.00 56.59 178 ASP A N 1
ATOM 1436 C CA . ASP A 1 178 ? 25.353 -13.265 13.991 1.00 56.59 178 ASP A CA 1
ATOM 1437 C C . ASP A 1 178 ? 26.399 -12.502 14.833 1.00 56.59 178 ASP A C 1
ATOM 1439 O O . ASP A 1 178 ? 26.726 -12.940 15.935 1.00 56.59 178 ASP A O 1
ATOM 1443 N N . ASP A 1 179 ? 26.922 -11.393 14.297 1.00 50.00 179 ASP A N 1
ATOM 1444 C CA . ASP A 1 179 ? 27.603 -10.338 15.076 1.00 50.00 179 ASP A CA 1
ATOM 1445 C C . ASP A 1 179 ? 26.590 -9.277 15.554 1.00 50.00 179 ASP A C 1
ATOM 1447 O O . ASP A 1 179 ? 25.775 -8.793 14.724 1.00 50.00 179 ASP A O 1
#

InterPro domains:
  IPR036915 Cyclin-like superfamily [SSF47954] (57-126)

Sequence (179 aa):
MRSRLLTEAARLIVWYFTDDLECHENGVPGQACRIVEWFIVHKIRHQPNLRDPRVRRMFLDYMRDKMLLIVACSVLLAAKMNSRELPVTARETNLVLGLKGVDCKLPDVLEMKMKIYKTLDYHVPTTTSVEIGEMLAHELKVEPNVLPVVAKIIDEADLHRYDIETSMRRMTKSRGLDD

Foldseek 3Di:
DDQPQDDLVLLVLLCVLCVLQVNNFDQLSLLLSVLLSLLVVLVVVPQVPCVPPVSVVVVVVVCVLCVLLSSLLSSLVSSCLGPPDDNRDLVSSVVVCVVVVRPDDSVSSVVSNVVSCVSNVVDRDSHHQLNVQLVVCVVVVPPPVCSVVSSVVSSVCSSCVNVVVVVVVVVCVVVVVPD

Radius of gyration: 17.83 Å; chains: 1; bounding box: 48×35×52 Å

Secondary structure (DSSP, 8-state):
----PPPHHHHHHHHHHHHHTT---TTHHHHHHHHHHHHHHHHHHT-TTTTSHHHHHHHHHHHHHHHHHHHHHHHHHHHHHH-SSS---HHHHHHHHHHTT----HHHHHHHHHHHHHHTTT---S--HHHHHHHHHHHTT--GGGHHHHHHHHHHHHHTHHHHHHHHHHHHHHTT---

pLDDT: mean 88.1, std 10.86, range [34.59, 98.0]

Organism: NCBI:txid348720